Protein AF-A0A1G6IK72-F1 (afdb_monomer_lite)

Sequence (124 aa):
MDRETLAYTASKVDEILAAPSASEDTKSFAQAWKSAVANGEDVDKATDTFLDAISEHQTTIDDLIAFASSEVGKQVFGEEGANAMVAHSKKRKEAGAMFCDCAACKPCHELLHKFGREKADVYL

pLDDT: mean 97.25, std 2.12, range [84.31, 98.75]

Foldseek 3Di:
DDPVLVVLLLVLLVLQCPFPPHDPQLVVLSVQLVVCVVVVHDNVVSLVSSLVSLLVVFAWLVNQLVCLPDPNVCVVLPPVRSVVSNVVSVVLVVVVFTGDPGSNRVSSLVSCVVVVNDDDGPVD

Radius of gyration: 15.46 Å; chains: 1; bounding box: 37×24×44 Å

Secondary structure (DSSP, 8-state):
--HHHHHHHHHHHHHHHH-TT--HHHHHHHHHHHHHHHTT--HHHHHHHHHHHHHHT--BHHHHHHHHHSHHHHHHHHHHHHHHHHHHHHHHHHTT--B--STTHHHHHHHHHHTTSSPPPTT-

Structure (mmCIF, N/CA/C/O backbone):
data_AF-A0A1G6IK72-F1
#
_entry.id   AF-A0A1G6IK72-F1
#
loop_
_atom_site.group_PDB
_atom_site.id
_atom_site.type_symbol
_atom_site.label_atom_id
_atom_site.label_alt_id
_atom_site.label_comp_id
_atom_site.label_asym_id
_atom_site.label_entity_id
_atom_site.label_seq_id
_atom_site.pdbx_PDB_ins_code
_atom_site.Cartn_x
_atom_site.Cartn_y
_atom_site.Cartn_z
_atom_site.occupancy
_atom_site.B_iso_or_equiv
_atom_site.auth_seq_id
_atom_site.auth_comp_id
_atom_site.auth_asym_id
_atom_site.auth_atom_id
_atom_site.pdbx_PDB_model_num
ATOM 1 N N . MET A 1 1 ? 10.841 -5.227 -17.909 1.00 92.50 1 MET A N 1
ATOM 2 C CA . MET A 1 1 ? 9.386 -4.948 -18.000 1.00 92.50 1 MET A CA 1
ATOM 3 C C . MET A 1 1 ? 9.094 -4.015 -19.167 1.00 92.50 1 MET A C 1
ATOM 5 O O . MET A 1 1 ? 10.003 -3.326 -19.620 1.00 92.50 1 MET A O 1
ATOM 9 N N . ASP A 1 2 ? 7.855 -3.982 -19.667 1.00 95.88 2 ASP A N 1
ATOM 10 C CA . ASP A 1 2 ? 7.457 -3.026 -20.710 1.00 95.88 2 ASP A CA 1
ATOM 11 C C . ASP A 1 2 ? 7.244 -1.598 -20.159 1.00 95.88 2 ASP A C 1
ATOM 13 O O . ASP A 1 2 ? 7.212 -1.356 -18.949 1.00 95.88 2 ASP A O 1
ATOM 17 N N . ARG A 1 3 ? 7.101 -0.632 -21.075 1.00 95.88 3 ARG A N 1
ATOM 18 C CA . ARG A 1 3 ? 6.945 0.793 -20.751 1.00 95.88 3 ARG A CA 1
ATOM 19 C C . ARG A 1 3 ? 5.650 1.100 -19.994 1.00 95.88 3 ARG A C 1
ATOM 21 O O . ARG A 1 3 ? 5.650 2.010 -19.167 1.00 95.88 3 ARG A O 1
ATOM 28 N N . GLU A 1 4 ? 4.556 0.405 -20.293 1.00 97.75 4 GLU A N 1
ATOM 29 C CA . GLU A 1 4 ? 3.262 0.647 -19.644 1.00 97.75 4 GLU A CA 1
ATOM 30 C C . GLU A 1 4 ? 3.300 0.177 -18.191 1.00 97.75 4 GLU A C 1
ATOM 32 O O . GLU A 1 4 ? 2.869 0.890 -17.287 1.00 97.75 4 GLU A O 1
ATOM 37 N N . THR A 1 5 ? 3.901 -0.987 -17.960 1.00 97.75 5 THR A N 1
ATOM 38 C CA . THR A 1 5 ? 4.148 -1.556 -16.640 1.00 97.75 5 THR A CA 1
ATOM 39 C C . THR A 1 5 ? 5.071 -0.657 -15.825 1.00 97.75 5 THR A C 1
ATOM 41 O O . THR A 1 5 ? 4.742 -0.348 -14.684 1.00 97.75 5 THR A O 1
ATOM 44 N N . LEU A 1 6 ? 6.156 -0.144 -16.416 1.00 97.94 6 LEU A N 1
ATOM 45 C CA . LEU A 1 6 ? 7.039 0.814 -15.745 1.00 97.94 6 LEU A CA 1
ATOM 46 C C . LEU A 1 6 ? 6.310 2.108 -15.354 1.00 97.94 6 LEU A C 1
ATOM 48 O O . LEU A 1 6 ? 6.459 2.586 -14.230 1.00 97.94 6 LEU A O 1
ATOM 52 N N . ALA A 1 7 ? 5.511 2.675 -16.263 1.00 98.31 7 ALA A N 1
ATOM 53 C CA . ALA A 1 7 ? 4.753 3.896 -15.996 1.00 98.31 7 ALA A CA 1
ATOM 54 C C . ALA A 1 7 ? 3.702 3.691 -14.894 1.00 98.31 7 ALA A C 1
ATOM 56 O O . ALA A 1 7 ? 3.544 4.547 -14.024 1.00 98.31 7 ALA A O 1
ATOM 57 N N . TYR A 1 8 ? 3.021 2.542 -14.901 1.00 98.50 8 TYR A N 1
ATOM 58 C CA . TYR A 1 8 ? 2.101 2.163 -13.835 1.00 98.50 8 TYR A CA 1
ATOM 59 C C . TYR A 1 8 ? 2.822 2.047 -12.489 1.00 98.50 8 TYR A C 1
ATOM 61 O O . TYR A 1 8 ? 2.374 2.641 -11.509 1.00 98.50 8 TYR A O 1
ATOM 69 N N . THR A 1 9 ? 3.962 1.346 -12.443 1.00 98.62 9 THR A N 1
ATOM 70 C CA . THR A 1 9 ? 4.751 1.209 -11.213 1.00 98.62 9 THR A CA 1
ATOM 71 C C . THR A 1 9 ? 5.199 2.563 -10.681 1.00 98.62 9 THR A C 1
ATOM 73 O O . THR A 1 9 ? 5.016 2.840 -9.499 1.00 98.62 9 THR A O 1
ATOM 76 N N . ALA A 1 10 ? 5.691 3.443 -11.556 1.00 98.62 10 ALA A N 1
ATOM 77 C CA . ALA A 1 10 ? 6.085 4.796 -11.179 1.00 98.62 10 ALA A CA 1
ATOM 78 C C . ALA A 1 10 ? 4.919 5.600 -10.580 1.00 98.62 10 ALA A C 1
ATOM 80 O O . ALA A 1 10 ? 5.096 6.238 -9.546 1.00 98.62 10 ALA A O 1
ATOM 81 N N . SER A 1 11 ? 3.721 5.517 -11.172 1.00 98.69 11 SER A N 1
ATOM 82 C CA . SER A 1 11 ? 2.523 6.181 -10.635 1.00 98.69 11 SER A CA 1
ATOM 83 C C . SER A 1 11 ? 2.183 5.697 -9.226 1.00 98.69 11 SER A C 1
ATOM 85 O O . SER A 1 11 ? 1.899 6.506 -8.348 1.00 98.69 11 SER A O 1
ATOM 87 N N . LYS A 1 12 ? 2.237 4.384 -8.981 1.00 98.69 12 LYS A N 1
ATOM 88 C CA . LYS A 1 12 ? 1.933 3.816 -7.659 1.00 98.69 12 LYS A CA 1
ATOM 89 C C . LYS A 1 12 ? 2.987 4.175 -6.621 1.00 98.69 12 LYS A C 1
ATOM 91 O O . LYS A 1 12 ? 2.649 4.490 -5.486 1.00 98.69 12 LYS A O 1
ATOM 96 N N . VAL A 1 13 ? 4.252 4.200 -7.024 1.00 98.69 13 VAL A N 1
ATOM 97 C CA . VAL A 1 13 ? 5.356 4.694 -6.195 1.00 98.69 13 VAL A CA 1
ATOM 98 C C . VAL A 1 13 ? 5.152 6.165 -5.812 1.00 98.69 13 VAL A C 1
ATOM 100 O O . VAL A 1 13 ? 5.369 6.527 -4.656 1.00 98.69 13 VAL A O 1
ATOM 103 N N . ASP A 1 14 ? 4.680 7.006 -6.734 1.00 98.69 14 ASP A N 1
ATOM 104 C CA . ASP A 1 14 ? 4.361 8.408 -6.440 1.00 98.69 14 ASP A CA 1
ATOM 105 C C . ASP A 1 14 ? 3.181 8.553 -5.471 1.00 98.69 14 ASP A C 1
ATOM 107 O O . ASP A 1 14 ? 3.242 9.371 -4.551 1.00 98.69 14 ASP A O 1
ATOM 111 N N . GLU A 1 15 ? 2.141 7.727 -5.617 1.00 98.62 15 GLU A N 1
ATOM 112 C CA . GLU A 1 15 ? 1.022 7.663 -4.669 1.00 98.62 15 GLU A CA 1
ATOM 113 C C . GLU A 1 15 ? 1.495 7.270 -3.257 1.00 98.62 15 GLU A C 1
ATOM 115 O O . GLU A 1 15 ? 1.124 7.928 -2.283 1.00 98.62 15 GLU A O 1
ATOM 120 N N . ILE A 1 16 ? 2.376 6.267 -3.144 1.00 98.56 16 ILE A N 1
ATOM 121 C CA . ILE A 1 16 ? 2.975 5.838 -1.868 1.00 98.56 16 ILE A CA 1
ATOM 122 C C . ILE A 1 16 ? 3.760 6.982 -1.215 1.00 98.56 16 ILE A C 1
ATOM 124 O O . ILE A 1 16 ? 3.596 7.247 -0.023 1.00 98.56 16 ILE A O 1
ATOM 128 N N . LEU A 1 17 ? 4.605 7.680 -1.979 1.00 98.50 17 LEU A N 1
ATOM 129 C CA . LEU A 1 17 ? 5.428 8.777 -1.460 1.00 98.50 17 LEU A CA 1
ATOM 130 C C . LEU A 1 17 ? 4.588 9.984 -1.022 1.00 98.50 17 LEU A C 1
ATOM 132 O O . LEU A 1 17 ? 4.928 10.645 -0.037 1.00 98.50 17 LEU A O 1
ATOM 136 N N . ALA A 1 18 ? 3.490 10.259 -1.729 1.00 98.44 18 ALA A N 1
ATOM 137 C CA . ALA A 1 18 ? 2.560 11.333 -1.395 1.00 98.44 18 ALA A CA 1
ATOM 138 C C . ALA A 1 18 ? 1.659 10.998 -0.194 1.00 98.44 18 ALA A C 1
ATOM 140 O O . ALA A 1 18 ? 1.111 11.910 0.432 1.00 98.44 18 ALA A O 1
ATOM 141 N N . ALA A 1 19 ? 1.495 9.716 0.146 1.00 98.00 19 ALA A N 1
ATOM 142 C CA . ALA A 1 19 ? 0.609 9.294 1.218 1.00 98.00 19 ALA A CA 1
ATOM 143 C C . ALA A 1 19 ? 1.137 9.744 2.598 1.00 98.00 19 ALA A C 1
ATOM 145 O O . ALA A 1 19 ? 2.214 9.318 3.037 1.00 98.00 19 ALA A O 1
ATOM 146 N N . PRO A 1 20 ? 0.371 10.551 3.358 1.00 95.31 20 PRO A N 1
ATOM 147 C CA . PRO A 1 20 ? 0.770 10.939 4.709 1.00 95.31 20 PRO A CA 1
ATOM 148 C C . PRO A 1 20 ? 0.768 9.749 5.677 1.00 95.31 20 PRO A C 1
ATOM 150 O O . PRO A 1 20 ? 1.477 9.783 6.675 1.00 95.31 20 PRO A O 1
ATOM 153 N N . SER A 1 21 ? 0.009 8.692 5.366 1.00 94.88 21 SER A N 1
ATOM 154 C CA . SER A 1 21 ? -0.070 7.462 6.155 1.00 94.88 21 SER A CA 1
ATOM 155 C C . SER A 1 21 ? 1.055 6.460 5.872 1.00 94.88 21 SER A C 1
ATOM 157 O O . SER A 1 21 ? 1.095 5.425 6.531 1.00 94.88 21 SER A O 1
ATOM 159 N N . ALA A 1 22 ? 1.931 6.709 4.891 1.00 96.69 22 ALA A N 1
ATOM 160 C CA . ALA A 1 22 ? 3.042 5.803 4.602 1.00 96.69 22 ALA A CA 1
ATOM 161 C C . ALA A 1 22 ? 4.122 5.901 5.689 1.00 96.69 22 ALA A C 1
ATOM 163 O O . ALA A 1 22 ? 4.554 7.007 6.038 1.00 96.69 22 ALA A O 1
ATOM 164 N N . SER A 1 23 ? 4.570 4.741 6.185 1.00 95.56 23 SER A N 1
ATOM 165 C CA . SER A 1 23 ? 5.697 4.642 7.117 1.00 95.56 23 SER A CA 1
ATOM 166 C C . SER A 1 23 ? 6.992 5.146 6.475 1.00 95.56 23 SER A C 1
ATOM 168 O O . SER A 1 23 ? 7.116 5.203 5.248 1.00 95.56 23 SER A O 1
ATOM 170 N N . GLU A 1 24 ? 7.970 5.506 7.306 1.00 97.12 24 GLU A N 1
ATOM 171 C CA . GLU A 1 24 ? 9.302 5.900 6.831 1.00 97.12 24 GLU A CA 1
ATOM 172 C C . GLU A 1 24 ? 9.958 4.787 6.004 1.00 97.12 24 GLU A C 1
ATOM 174 O O . GLU A 1 24 ? 10.516 5.068 4.942 1.00 97.12 24 GLU A O 1
ATOM 179 N N . ASP A 1 25 ? 9.804 3.530 6.424 1.00 96.88 25 ASP A N 1
ATOM 180 C CA . ASP A 1 25 ? 10.306 2.360 5.697 1.00 96.88 25 ASP A CA 1
ATOM 181 C C . ASP A 1 25 ? 9.637 2.225 4.326 1.00 96.88 25 ASP A C 1
ATOM 183 O O . ASP A 1 25 ? 10.320 2.175 3.304 1.00 96.88 25 ASP A O 1
ATOM 187 N N . THR A 1 26 ? 8.300 2.287 4.269 1.00 97.56 26 THR A N 1
ATOM 188 C CA . THR A 1 26 ? 7.554 2.199 3.001 1.00 97.56 26 THR A CA 1
ATOM 189 C C . THR A 1 26 ? 7.968 3.311 2.031 1.00 97.56 26 THR A C 1
ATOM 191 O O . THR A 1 26 ? 8.187 3.058 0.843 1.00 97.56 26 THR A O 1
ATOM 194 N N . LYS A 1 27 ? 8.138 4.546 2.529 1.00 98.38 27 LYS A N 1
ATOM 195 C CA . LYS A 1 27 ? 8.643 5.670 1.721 1.00 98.38 27 LYS A CA 1
ATOM 196 C C . LYS A 1 27 ? 10.077 5.437 1.259 1.00 98.38 27 LYS A C 1
ATOM 198 O O . LYS A 1 27 ? 10.405 5.762 0.120 1.00 98.38 27 LYS A O 1
ATOM 203 N N . SER A 1 28 ? 10.920 4.858 2.108 1.00 98.56 28 SER A N 1
ATOM 204 C CA . SER A 1 28 ? 12.312 4.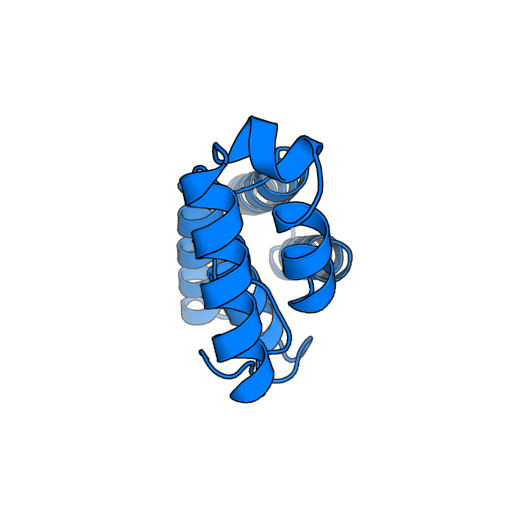553 1.777 1.00 98.56 28 SER A CA 1
ATOM 205 C C . SER A 1 28 ? 12.412 3.494 0.680 1.00 98.56 28 SER A C 1
ATOM 207 O O . SER A 1 28 ? 13.194 3.672 -0.253 1.00 98.56 28 SER A O 1
ATOM 209 N N . PHE A 1 29 ? 11.578 2.450 0.711 1.00 98.62 29 PHE A N 1
ATOM 210 C CA . PHE A 1 29 ? 11.518 1.437 -0.351 1.00 98.62 29 PHE A CA 1
ATOM 211 C C . PHE A 1 29 ? 11.083 2.047 -1.690 1.00 98.62 29 PHE A C 1
ATOM 213 O O . PHE A 1 29 ? 11.739 1.847 -2.714 1.00 98.62 29 PHE A O 1
ATOM 220 N N . ALA A 1 30 ? 10.026 2.862 -1.668 1.00 98.56 30 ALA A N 1
ATOM 221 C CA . ALA A 1 30 ? 9.530 3.575 -2.842 1.00 98.56 30 ALA A CA 1
ATOM 222 C C . ALA A 1 30 ? 10.592 4.531 -3.424 1.00 98.56 30 ALA A C 1
ATOM 224 O O . ALA A 1 30 ? 10.826 4.566 -4.635 1.00 98.56 30 ALA A O 1
ATOM 225 N N . GLN A 1 31 ? 11.297 5.271 -2.565 1.00 98.69 31 GLN A N 1
ATOM 226 C CA . GLN A 1 31 ? 12.364 6.180 -2.978 1.00 98.69 31 GLN A CA 1
ATOM 227 C C . GLN A 1 31 ? 13.589 5.435 -3.528 1.00 98.69 31 GLN A C 1
ATOM 229 O O . GLN A 1 31 ? 14.186 5.894 -4.503 1.00 98.69 31 GLN A O 1
ATOM 234 N N . ALA A 1 32 ? 13.955 4.293 -2.940 1.00 98.69 32 ALA A N 1
ATOM 235 C CA . ALA A 1 32 ? 15.039 3.447 -3.433 1.00 98.69 32 ALA A CA 1
ATOM 236 C C . ALA A 1 32 ? 14.745 2.949 -4.854 1.00 98.69 32 ALA A C 1
ATOM 238 O O . ALA A 1 32 ? 15.610 3.049 -5.725 1.00 98.69 32 ALA A O 1
ATOM 239 N N . TRP A 1 33 ? 13.504 2.526 -5.120 1.00 98.75 33 TRP A N 1
ATOM 240 C CA . TRP A 1 33 ? 13.074 2.147 -6.464 1.00 98.75 33 TRP A CA 1
ATOM 241 C C . TRP A 1 33 ? 13.208 3.304 -7.467 1.00 98.75 33 TRP A C 1
ATOM 243 O O . TRP A 1 33 ? 13.818 3.124 -8.523 1.00 98.75 33 TRP A O 1
ATOM 253 N N . LYS A 1 34 ? 12.727 4.519 -7.137 1.00 98.38 34 LYS A N 1
ATOM 254 C CA . LYS A 1 34 ? 12.866 5.684 -8.044 1.00 98.38 34 LYS A CA 1
ATOM 255 C C . LYS A 1 34 ? 14.327 6.000 -8.345 1.00 98.38 34 LYS A C 1
ATOM 257 O O . LYS A 1 34 ? 14.656 6.321 -9.485 1.00 98.38 34 LYS A O 1
ATOM 262 N N . SER A 1 35 ? 15.186 5.926 -7.331 1.00 98.44 35 SER A N 1
ATOM 263 C CA . SER A 1 35 ? 16.617 6.189 -7.477 1.00 98.44 35 SER A CA 1
ATOM 264 C C . SER A 1 35 ? 17.282 5.166 -8.396 1.00 98.44 35 SER A C 1
ATOM 266 O O . SER A 1 35 ? 18.001 5.566 -9.305 1.00 98.44 35 SER A O 1
ATOM 268 N N . ALA A 1 36 ? 16.988 3.873 -8.231 1.00 98.31 36 ALA A N 1
ATOM 269 C CA . ALA A 1 36 ? 17.527 2.819 -9.090 1.00 98.31 36 ALA A CA 1
ATOM 270 C C . ALA A 1 36 ? 17.134 3.028 -10.565 1.00 98.31 36 ALA A C 1
ATOM 272 O O . ALA A 1 36 ? 17.987 2.995 -11.454 1.00 98.31 36 ALA A O 1
ATOM 273 N N . VAL A 1 37 ? 15.859 3.346 -10.824 1.00 97.25 37 VAL A N 1
ATOM 274 C CA . VAL A 1 37 ? 15.370 3.657 -12.179 1.00 97.25 37 VAL A CA 1
ATOM 275 C C . VAL A 1 37 ? 16.070 4.893 -12.756 1.00 97.25 37 VAL A C 1
ATOM 277 O O . VAL A 1 37 ? 16.499 4.875 -13.908 1.00 97.25 37 VAL A O 1
ATOM 280 N N . ALA A 1 38 ? 16.222 5.962 -11.968 1.00 97.50 38 ALA A N 1
ATOM 281 C CA . ALA A 1 38 ? 16.887 7.192 -12.407 1.00 97.50 38 ALA A CA 1
ATOM 282 C C . ALA A 1 38 ? 18.389 7.000 -12.680 1.00 97.50 38 ALA A C 1
ATOM 284 O O . ALA A 1 38 ? 18.937 7.636 -13.581 1.00 97.50 38 ALA A O 1
ATOM 285 N N . ASN A 1 39 ? 19.040 6.105 -11.937 1.00 97.62 39 ASN A N 1
ATOM 286 C CA . ASN A 1 39 ? 20.453 5.767 -12.095 1.00 97.62 39 ASN A CA 1
ATOM 287 C C . ASN A 1 39 ? 20.722 4.811 -13.271 1.00 97.62 39 ASN A C 1
ATOM 289 O O . ASN A 1 39 ? 21.883 4.521 -13.561 1.00 97.62 39 ASN A O 1
ATOM 293 N N . GLY A 1 40 ? 19.681 4.325 -13.956 1.00 95.25 40 GLY A N 1
ATOM 294 C CA . GLY A 1 40 ? 19.821 3.361 -15.047 1.00 95.25 40 GLY A CA 1
ATOM 295 C C . GLY A 1 40 ? 20.214 1.960 -14.573 1.00 95.25 40 GLY A C 1
ATOM 296 O O . GLY A 1 40 ? 20.832 1.212 -15.330 1.00 95.25 40 GLY A O 1
ATOM 297 N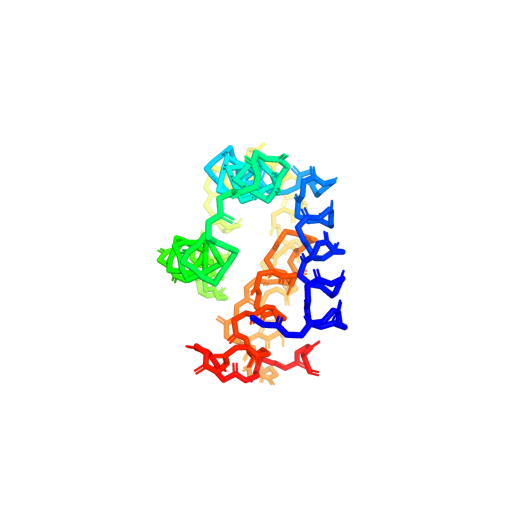 N . GLU A 1 41 ? 19.890 1.615 -13.326 1.00 96.81 41 GLU A N 1
ATOM 298 C CA . GLU A 1 41 ? 20.050 0.258 -12.807 1.00 96.81 41 GLU A CA 1
ATOM 299 C C . GLU A 1 41 ? 19.051 -0.709 -13.469 1.00 96.81 41 GLU A C 1
ATOM 301 O O . GLU A 1 41 ? 18.149 -0.310 -14.211 1.00 96.81 41 GLU A O 1
ATOM 306 N N . ASP A 1 42 ? 19.209 -2.008 -13.205 1.00 97.50 42 ASP A N 1
ATOM 307 C CA . ASP A 1 42 ? 18.277 -3.029 -13.684 1.00 97.50 42 ASP A CA 1
ATOM 308 C C . ASP A 1 42 ? 16.889 -2.823 -13.055 1.00 97.50 42 ASP A C 1
ATOM 310 O O . ASP A 1 42 ? 16.658 -3.116 -11.880 1.00 97.50 42 ASP A O 1
ATOM 314 N N . VAL A 1 43 ? 15.964 -2.307 -13.866 1.00 96.75 43 VAL A N 1
ATOM 315 C CA . VAL A 1 43 ? 14.600 -1.952 -13.462 1.00 96.75 43 VAL A CA 1
ATOM 316 C C . VAL A 1 43 ? 13.802 -3.169 -13.000 1.00 96.75 43 VAL A C 1
ATOM 318 O O . VAL A 1 43 ? 12.985 -3.042 -12.087 1.00 96.75 43 VAL A O 1
ATOM 321 N N . ASP A 1 44 ? 14.020 -4.343 -13.595 1.00 97.19 44 ASP A N 1
ATOM 322 C CA . ASP A 1 44 ? 13.293 -5.551 -13.205 1.00 97.19 44 ASP A CA 1
ATOM 323 C C . ASP A 1 44 ? 13.756 -6.009 -11.821 1.00 97.19 44 ASP A C 1
ATOM 325 O O . ASP A 1 44 ? 12.931 -6.191 -10.925 1.00 97.19 44 ASP A O 1
ATOM 329 N N . LYS A 1 45 ? 15.074 -6.041 -11.590 1.00 98.12 45 LYS A N 1
ATOM 330 C CA . LYS A 1 45 ? 15.638 -6.361 -10.272 1.00 98.12 45 LYS A CA 1
ATOM 331 C C . LYS A 1 45 ? 15.249 -5.344 -9.194 1.00 98.12 45 LYS A C 1
ATOM 333 O O . LYS A 1 45 ? 14.930 -5.729 -8.067 1.00 98.12 45 LYS A O 1
ATOM 338 N N . ALA A 1 46 ? 15.290 -4.051 -9.517 1.00 98.44 46 ALA A N 1
ATOM 339 C CA . ALA A 1 46 ? 14.878 -2.993 -8.599 1.00 98.44 46 ALA A CA 1
ATOM 340 C C . ALA A 1 46 ? 13.395 -3.129 -8.227 1.00 98.44 46 ALA A C 1
ATOM 342 O O . ALA A 1 46 ? 13.028 -2.947 -7.067 1.00 98.44 46 ALA A O 1
ATOM 343 N N . THR A 1 47 ? 12.550 -3.492 -9.196 1.00 98.56 47 THR A N 1
ATOM 344 C CA . THR A 1 47 ? 11.121 -3.720 -8.960 1.00 98.56 47 THR A CA 1
ATOM 345 C C . THR A 1 47 ? 10.882 -4.948 -8.102 1.00 98.56 47 THR A C 1
ATOM 347 O O . THR A 1 47 ? 10.138 -4.834 -7.138 1.00 98.56 47 THR A O 1
ATOM 350 N N . ASP A 1 48 ? 11.532 -6.079 -8.374 1.00 98.50 48 ASP A N 1
ATOM 351 C CA . ASP A 1 48 ? 11.396 -7.269 -7.525 1.00 98.50 48 ASP A CA 1
ATOM 352 C C . ASP A 1 48 ? 11.813 -6.976 -6.077 1.00 98.50 48 ASP A C 1
ATOM 354 O O . ASP A 1 48 ? 11.060 -7.263 -5.154 1.00 98.50 48 ASP A O 1
ATOM 358 N N . THR A 1 49 ? 12.942 -6.286 -5.882 1.00 98.62 49 THR A N 1
ATOM 359 C CA . THR A 1 49 ? 13.416 -5.890 -4.542 1.00 98.62 49 THR A CA 1
ATOM 360 C C . THR A 1 49 ? 12.397 -5.002 -3.820 1.00 98.62 49 THR A C 1
ATOM 362 O O . THR A 1 49 ? 12.154 -5.157 -2.625 1.00 98.62 49 THR A O 1
ATOM 365 N N . PHE A 1 50 ? 11.791 -4.058 -4.543 1.00 98.75 50 PHE A N 1
ATOM 366 C CA . PHE A 1 50 ? 10.760 -3.183 -3.997 1.00 98.75 50 PHE A CA 1
ATOM 367 C C . PHE A 1 50 ? 9.480 -3.950 -3.638 1.00 98.75 50 PHE A C 1
ATOM 369 O O . PHE A 1 50 ? 8.928 -3.734 -2.560 1.00 98.75 50 PHE A O 1
ATOM 376 N N . LEU A 1 51 ? 9.031 -4.854 -4.515 1.00 98.69 51 LEU A N 1
ATOM 377 C CA . LEU A 1 51 ? 7.854 -5.694 -4.294 1.00 98.69 51 LEU A CA 1
ATOM 378 C C . LEU A 1 51 ? 8.043 -6.619 -3.087 1.00 98.69 51 LEU A C 1
ATOM 380 O O . LEU A 1 51 ? 7.132 -6.723 -2.271 1.00 98.69 51 LEU A O 1
ATOM 384 N N . ASP A 1 52 ? 9.216 -7.235 -2.936 1.00 98.56 52 ASP A N 1
ATOM 385 C CA . ASP A 1 52 ? 9.534 -8.075 -1.777 1.00 98.56 52 ASP A CA 1
ATOM 386 C C . ASP A 1 52 ? 9.450 -7.255 -0.478 1.00 98.56 52 ASP A C 1
ATOM 388 O O . ASP A 1 52 ? 8.755 -7.643 0.462 1.00 98.56 52 ASP A O 1
ATOM 392 N N . ALA A 1 53 ? 10.048 -6.057 -0.459 1.00 98.31 53 ALA A N 1
ATOM 393 C CA . ALA A 1 53 ? 10.035 -5.184 0.714 1.00 98.31 53 ALA A CA 1
ATOM 394 C C . ALA A 1 53 ? 8.615 -4.751 1.131 1.00 98.31 53 ALA A C 1
ATOM 396 O O . ALA A 1 53 ? 8.268 -4.814 2.311 1.00 98.31 53 ALA A O 1
ATOM 397 N N . ILE A 1 54 ? 7.760 -4.336 0.186 1.00 98.12 54 ILE A N 1
ATOM 398 C CA . ILE A 1 54 ? 6.371 -3.962 0.518 1.00 98.12 54 ILE A CA 1
ATOM 399 C C . ILE A 1 54 ? 5.495 -5.182 0.839 1.00 98.12 54 ILE A C 1
ATOM 401 O O . ILE A 1 54 ? 4.524 -5.041 1.579 1.00 98.12 54 ILE A O 1
ATOM 405 N N . SER A 1 55 ? 5.827 -6.371 0.320 1.00 97.06 55 SER A N 1
ATOM 406 C CA . SER A 1 55 ? 5.133 -7.622 0.649 1.00 97.06 55 SER A CA 1
ATOM 407 C C . SER A 1 55 ? 5.427 -8.087 2.075 1.00 97.06 55 SER A C 1
ATOM 409 O O . SER A 1 55 ? 4.546 -8.640 2.727 1.00 97.06 55 SER A O 1
ATOM 411 N N . GLU A 1 56 ? 6.643 -7.868 2.573 1.00 96.06 56 GLU A N 1
ATOM 412 C CA . GLU A 1 56 ? 7.016 -8.174 3.960 1.00 96.06 56 GLU A CA 1
ATOM 413 C C . GLU A 1 56 ? 6.483 -7.133 4.957 1.00 96.06 56 GLU A C 1
ATOM 415 O O . GLU A 1 56 ? 6.391 -7.407 6.154 1.00 96.06 56 GLU A O 1
ATOM 420 N N . HIS A 1 57 ? 6.097 -5.947 4.473 1.00 94.75 57 HIS A N 1
ATOM 421 C CA . HIS A 1 57 ? 5.679 -4.813 5.301 1.00 94.75 57 HIS A CA 1
ATOM 422 C C . HIS A 1 57 ? 4.184 -4.471 5.186 1.00 94.75 57 HIS A C 1
ATOM 424 O O . HIS A 1 57 ? 3.761 -3.319 5.312 1.00 94.75 57 HIS A O 1
ATOM 430 N N . GLN A 1 58 ? 3.360 -5.485 4.943 1.00 94.88 58 GLN A N 1
ATOM 431 C CA . GLN A 1 58 ? 1.914 -5.330 4.834 1.00 94.88 58 GLN A CA 1
ATOM 432 C C . GLN A 1 58 ? 1.260 -5.059 6.187 1.00 94.88 58 GLN A C 1
ATOM 434 O O . GLN A 1 58 ? 1.673 -5.572 7.223 1.00 94.88 58 GLN A O 1
ATOM 439 N N . THR A 1 59 ? 0.170 -4.293 6.165 1.00 96.94 59 THR A N 1
ATOM 440 C CA . THR A 1 59 ? -0.722 -4.155 7.319 1.00 96.94 59 THR A CA 1
ATOM 441 C C . THR A 1 59 ? -1.994 -4.942 7.045 1.00 96.94 59 THR A C 1
ATOM 443 O O . THR A 1 59 ? -2.830 -4.517 6.240 1.00 96.94 59 THR A O 1
ATOM 446 N N . THR A 1 60 ? -2.151 -6.087 7.710 1.00 97.75 60 THR A N 1
ATOM 447 C CA . THR A 1 60 ? -3.388 -6.868 7.603 1.00 97.75 60 THR A CA 1
ATOM 448 C C . THR A 1 60 ? -4.561 -6.097 8.206 1.00 97.75 60 THR A C 1
ATOM 450 O O . THR A 1 60 ? -4.390 -5.193 9.031 1.00 97.75 60 THR A O 1
ATOM 453 N N . ILE A 1 61 ? -5.784 -6.449 7.810 1.00 98.25 61 ILE A N 1
ATOM 454 C CA . ILE A 1 61 ? -6.987 -5.838 8.383 1.00 98.25 61 IL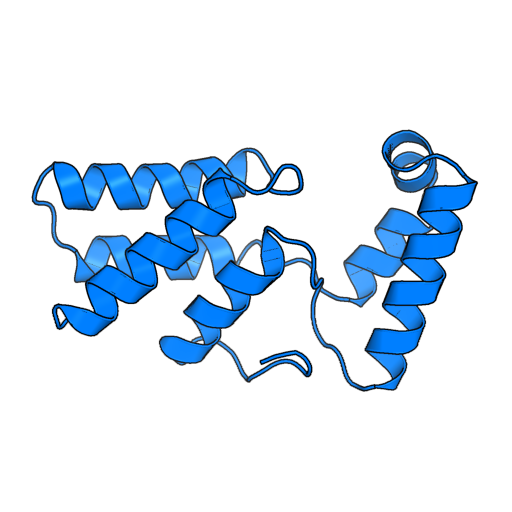E A CA 1
ATOM 455 C C . ILE A 1 61 ? -7.067 -6.076 9.899 1.00 98.25 61 ILE A C 1
ATOM 457 O O . ILE A 1 61 ? -7.567 -5.225 10.633 1.00 98.25 61 ILE A O 1
ATOM 461 N N . ASP A 1 62 ? -6.537 -7.205 10.375 1.00 98.38 62 ASP A N 1
ATOM 462 C CA . ASP A 1 62 ? -6.519 -7.558 11.791 1.00 98.38 62 ASP A CA 1
ATOM 463 C C . ASP A 1 62 ? -5.489 -6.758 12.577 1.00 98.38 62 ASP A C 1
ATOM 465 O O . ASP A 1 62 ? -5.817 -6.243 13.650 1.00 98.38 62 ASP A O 1
ATOM 469 N N . ASP A 1 63 ? -4.300 -6.556 12.013 1.00 98.25 63 ASP A N 1
ATOM 470 C CA . ASP A 1 63 ? -3.288 -5.685 12.612 1.00 98.25 63 ASP A CA 1
ATOM 471 C C . ASP A 1 63 ? -3.779 -4.237 12.678 1.00 98.25 63 ASP A C 1
ATOM 473 O O . ASP A 1 63 ? -3.593 -3.571 13.696 1.00 98.25 63 ASP A O 1
ATOM 477 N N . LEU A 1 64 ? -4.483 -3.755 11.643 1.00 98.12 64 LEU A N 1
ATOM 478 C CA . LEU A 1 64 ? -5.087 -2.421 11.653 1.00 98.12 64 LEU A CA 1
ATOM 479 C C . LEU A 1 64 ? -6.144 -2.283 12.757 1.00 98.12 64 LEU A C 1
ATOM 481 O O . LEU A 1 64 ? -6.143 -1.290 13.486 1.00 98.12 64 LEU A O 1
ATOM 485 N N . ILE A 1 65 ? -7.033 -3.272 12.910 1.00 98.62 65 ILE A N 1
ATOM 486 C CA . ILE A 1 65 ? -8.045 -3.275 13.978 1.00 98.62 65 ILE A CA 1
ATOM 487 C C . ILE A 1 65 ? -7.367 -3.277 15.351 1.00 98.62 65 ILE A C 1
ATOM 489 O O . ILE A 1 65 ? -7.770 -2.509 16.230 1.00 98.62 65 ILE A O 1
ATOM 493 N N . ALA A 1 66 ? -6.349 -4.120 15.542 1.00 98.62 66 ALA A N 1
ATOM 494 C CA . ALA A 1 66 ? -5.606 -4.217 16.793 1.00 98.62 66 ALA A CA 1
ATOM 495 C C . ALA A 1 66 ? -4.888 -2.900 17.122 1.00 98.62 66 ALA A C 1
ATOM 497 O O . ALA A 1 66 ? -5.020 -2.386 18.234 1.00 98.62 66 ALA A O 1
ATOM 498 N N . PHE A 1 67 ? -4.199 -2.314 16.141 1.00 97.81 67 PHE A N 1
ATOM 499 C CA . PHE A 1 67 ? -3.512 -1.037 16.281 1.00 97.81 67 PHE A CA 1
ATOM 500 C C . PHE A 1 67 ? -4.483 0.093 16.620 1.00 97.81 67 PHE A C 1
ATOM 502 O O . PHE A 1 67 ? -4.291 0.770 17.629 1.00 97.81 67 PHE A O 1
ATOM 509 N N . ALA A 1 68 ? -5.552 0.265 15.841 1.00 97.94 68 ALA A N 1
ATOM 510 C CA . ALA A 1 68 ? -6.534 1.321 16.065 1.00 97.94 68 ALA A CA 1
ATOM 511 C C . ALA A 1 68 ? -7.264 1.173 17.412 1.00 97.94 68 ALA A C 1
ATOM 513 O O . ALA A 1 68 ? -7.627 2.173 18.019 1.00 97.94 68 ALA A O 1
ATOM 514 N N . SER A 1 69 ? -7.433 -0.055 17.916 1.00 98.00 69 SER A N 1
ATOM 515 C CA . SER A 1 69 ? -8.028 -0.308 19.238 1.00 98.00 69 SER A CA 1
ATOM 516 C C . SER A 1 69 ? -7.059 -0.067 20.407 1.00 98.00 69 SER A C 1
ATOM 518 O O . SER A 1 69 ? -7.492 -0.038 21.560 1.00 98.00 69 SER A O 1
ATOM 520 N N . SER A 1 70 ? -5.756 0.061 20.138 1.00 98.38 70 SER A N 1
ATOM 521 C CA . SER A 1 70 ? -4.720 0.215 21.164 1.00 98.38 70 SER A CA 1
ATOM 522 C C . SER A 1 70 ? -4.626 1.647 21.701 1.00 98.38 70 SER A C 1
ATOM 524 O O . SER A 1 70 ? -5.067 2.605 21.065 1.00 98.38 70 SER A O 1
ATOM 526 N N . GLU A 1 71 ? -3.971 1.815 22.852 1.00 97.81 71 GLU A N 1
ATOM 527 C CA . GLU A 1 71 ? -3.677 3.147 23.400 1.00 97.81 71 GLU A CA 1
ATOM 528 C C . GLU A 1 71 ? -2.796 3.983 22.459 1.00 97.81 71 GLU A C 1
ATOM 530 O O . GLU A 1 71 ? -3.003 5.187 22.332 1.00 97.81 71 GLU A O 1
ATOM 535 N N . VAL A 1 72 ? -1.870 3.349 21.729 1.00 96.56 72 VAL A N 1
ATOM 536 C CA . VAL A 1 72 ? -1.057 4.030 20.708 1.00 96.56 72 VAL A CA 1
ATOM 537 C C . VAL A 1 72 ? -1.937 4.495 19.547 1.00 96.56 72 VAL A C 1
ATOM 539 O O . VAL A 1 72 ? -1.823 5.635 19.109 1.00 96.56 72 VAL A O 1
ATOM 542 N N . GLY A 1 73 ? -2.872 3.658 19.091 1.00 95.88 73 GLY A N 1
ATOM 543 C CA . GLY A 1 73 ? -3.836 4.029 18.052 1.00 95.88 73 GLY A CA 1
ATOM 544 C C . GLY A 1 73 ? -4.678 5.244 18.445 1.00 95.88 73 GLY A C 1
ATOM 545 O O . GLY A 1 73 ? -4.838 6.164 17.647 1.00 95.88 73 GLY A O 1
ATOM 546 N N . LYS A 1 74 ? -5.143 5.308 19.699 1.00 97.44 74 LYS A N 1
ATOM 547 C CA . LYS A 1 74 ? -5.859 6.479 20.237 1.00 97.44 74 LYS A CA 1
ATOM 548 C C . LYS A 1 74 ? -4.984 7.727 20.317 1.00 97.44 74 LYS A C 1
ATOM 550 O O . LYS A 1 74 ? -5.487 8.821 20.089 1.00 97.44 74 LYS A O 1
ATOM 555 N N . GLN A 1 75 ? -3.691 7.594 20.615 1.00 97.31 75 GLN A N 1
ATOM 556 C CA . GLN A 1 75 ? -2.758 8.728 20.581 1.00 97.31 75 GLN A CA 1
ATOM 557 C C . GLN A 1 75 ? -2.539 9.244 19.154 1.00 97.31 75 GLN A C 1
ATOM 559 O O . GLN A 1 75 ? -2.450 10.452 18.952 1.00 97.31 75 GLN A O 1
ATOM 564 N N . VAL A 1 76 ? -2.483 8.342 18.171 1.00 94.81 76 VAL A N 1
ATOM 565 C CA . VAL A 1 76 ? -2.256 8.685 16.759 1.00 94.81 76 VAL A CA 1
ATOM 566 C C . VAL A 1 76 ? -3.500 9.292 16.110 1.00 94.81 76 VAL A C 1
ATOM 568 O O . VAL A 1 76 ? -3.395 10.293 15.406 1.00 94.81 76 VAL A O 1
ATOM 571 N N . PHE A 1 77 ? -4.678 8.711 16.338 1.00 94.94 77 PHE A N 1
ATOM 572 C CA . PHE A 1 77 ? -5.917 9.117 15.664 1.00 94.94 77 PHE A CA 1
ATOM 573 C C . PHE A 1 77 ? -6.831 10.014 16.508 1.00 94.94 77 PHE A C 1
ATOM 575 O O . PHE A 1 77 ? -7.820 10.536 15.992 1.00 94.94 77 PHE A O 1
ATOM 582 N N . GLY A 1 78 ? -6.548 10.174 17.802 1.00 97.75 78 GLY A N 1
ATOM 583 C CA . GLY A 1 78 ? -7.543 10.617 18.777 1.00 97.75 78 GLY A CA 1
ATOM 584 C C . GLY A 1 78 ? -8.562 9.513 19.083 1.00 97.75 78 GLY A C 1
ATOM 585 O O . GLY A 1 78 ? -8.708 8.548 18.336 1.00 97.75 78 GLY A O 1
ATOM 586 N N . GLU A 1 79 ? -9.298 9.645 20.187 1.00 96.56 79 GLU A N 1
ATOM 587 C CA . GLU A 1 79 ? -10.255 8.615 20.621 1.00 96.56 79 GLU A CA 1
ATOM 588 C C . GLU A 1 79 ? -11.395 8.403 19.610 1.00 96.56 79 GLU A C 1
ATOM 590 O O . GLU A 1 79 ? -11.714 7.269 19.251 1.00 96.56 79 GLU A O 1
ATOM 595 N N . GLU A 1 80 ? -11.969 9.489 19.088 1.00 97.81 80 GLU A N 1
ATOM 596 C CA . GLU A 1 80 ? -13.021 9.419 18.068 1.00 97.81 80 GLU A CA 1
ATOM 597 C C . GLU A 1 80 ? -12.498 8.826 16.750 1.00 97.81 80 GLU A C 1
ATOM 599 O O . GLU A 1 80 ? -13.128 7.933 16.180 1.00 97.81 80 GLU A O 1
ATOM 604 N N . GLY A 1 81 ? -11.314 9.259 16.300 1.00 97.69 81 GLY A N 1
ATOM 605 C CA . GLY A 1 81 ? -10.688 8.751 15.079 1.00 97.69 81 GLY A CA 1
ATOM 606 C C . GLY A 1 81 ? -10.317 7.271 15.177 1.00 97.69 81 GLY A C 1
ATOM 607 O O . GLY A 1 81 ? -10.563 6.512 14.241 1.00 97.69 81 GLY A O 1
ATOM 608 N N . ALA A 1 82 ? -9.802 6.833 16.327 1.00 98.12 82 ALA A N 1
ATOM 609 C CA . ALA A 1 82 ? -9.512 5.431 16.606 1.00 98.12 82 ALA A CA 1
ATOM 610 C C . ALA A 1 82 ? -10.784 4.570 16.550 1.00 98.12 82 ALA A C 1
ATOM 612 O O . ALA A 1 82 ? -10.817 3.558 15.847 1.00 98.12 82 ALA A O 1
ATOM 613 N N . ASN A 1 83 ? -11.865 5.004 17.206 1.00 98.19 83 ASN A N 1
ATOM 614 C CA . ASN A 1 83 ? -13.151 4.304 17.166 1.00 98.19 83 ASN A CA 1
ATOM 615 C C . ASN A 1 83 ? -13.722 4.223 15.740 1.00 98.19 83 ASN A C 1
ATOM 617 O O . ASN A 1 83 ? -14.200 3.163 15.325 1.00 98.19 83 ASN A O 1
ATOM 621 N N . ALA A 1 84 ? -13.628 5.311 14.969 1.00 98.44 84 ALA A N 1
ATOM 622 C CA . ALA A 1 84 ? -14.039 5.332 13.568 1.00 98.44 84 ALA A CA 1
ATOM 623 C C . ALA A 1 84 ? -13.195 4.376 12.707 1.00 98.44 84 ALA A C 1
ATOM 625 O O . ALA A 1 84 ? -13.748 3.631 11.896 1.00 98.44 84 ALA A O 1
ATOM 626 N N . MET A 1 85 ? -11.877 4.332 12.922 1.00 98.19 85 MET A N 1
ATOM 627 C CA . MET A 1 85 ? -10.968 3.433 12.207 1.00 98.19 85 MET A CA 1
ATOM 628 C C . MET A 1 85 ? -11.261 1.960 12.516 1.00 98.19 85 MET A C 1
ATOM 630 O O . MET A 1 85 ? -11.301 1.133 11.604 1.00 98.19 85 MET A O 1
ATOM 634 N N . VAL A 1 86 ? -11.538 1.623 13.779 1.00 98.50 86 VAL A N 1
ATOM 635 C CA . VAL A 1 86 ? -11.954 0.268 14.172 1.00 98.50 86 VAL A CA 1
ATOM 636 C C . VAL A 1 86 ? -13.275 -0.112 13.503 1.00 98.50 86 VAL A C 1
ATOM 638 O O . VAL A 1 86 ? -13.392 -1.216 12.969 1.00 98.50 86 VAL A O 1
ATOM 641 N N . ALA A 1 87 ? -14.266 0.786 13.502 1.00 98.56 87 ALA A N 1
ATOM 642 C CA . ALA A 1 87 ? -15.559 0.536 12.866 1.00 98.56 87 ALA A CA 1
ATOM 643 C C . ALA A 1 87 ? -15.426 0.328 11.346 1.00 98.56 87 ALA A C 1
ATOM 645 O O . ALA A 1 87 ? -15.972 -0.638 10.808 1.00 98.56 87 ALA A O 1
ATOM 646 N N . HIS A 1 88 ? -14.654 1.186 10.669 1.00 98.06 88 HIS A N 1
ATOM 647 C CA . HIS A 1 88 ? -14.323 1.055 9.246 1.00 98.06 88 HIS A CA 1
ATOM 648 C C . HIS A 1 88 ? -13.660 -0.291 8.945 1.00 98.06 88 HIS A C 1
ATOM 650 O O . HIS A 1 88 ? -14.129 -1.050 8.095 1.00 98.06 88 HIS A O 1
ATOM 656 N N . SER A 1 89 ? -12.618 -0.627 9.703 1.00 98.25 89 SER A N 1
ATOM 657 C CA . SER A 1 89 ? -11.819 -1.830 9.472 1.00 98.25 89 SER A CA 1
ATOM 658 C C . SER A 1 89 ? -12.620 -3.112 9.714 1.00 98.25 89 SER A C 1
ATOM 660 O O . SER A 1 89 ? -12.533 -4.049 8.924 1.00 98.25 89 SER A O 1
ATOM 662 N N . LYS A 1 90 ? -13.481 -3.149 10.744 1.00 98.56 90 LYS A N 1
ATOM 663 C CA . LYS A 1 90 ? -14.380 -4.290 10.998 1.00 98.56 90 LYS A CA 1
ATOM 664 C C . LYS A 1 90 ? -15.398 -4.490 9.877 1.00 98.56 90 LYS A C 1
ATOM 666 O O . LYS A 1 90 ? -15.542 -5.610 9.397 1.00 98.56 90 LYS A O 1
ATOM 671 N N . LYS A 1 91 ? -16.041 -3.415 9.407 1.00 98.25 91 LYS A N 1
ATOM 672 C CA . LYS A 1 91 ? -16.983 -3.483 8.277 1.00 98.25 91 LYS A CA 1
ATOM 673 C C . LYS A 1 91 ? -16.307 -4.025 7.016 1.00 98.25 91 LYS A C 1
ATOM 675 O O . LYS A 1 91 ? -16.888 -4.824 6.288 1.00 98.25 91 LYS A O 1
ATOM 680 N N . ARG A 1 92 ? -15.069 -3.601 6.753 1.00 97.81 92 ARG A N 1
ATOM 681 C CA . ARG A 1 92 ? -14.280 -4.117 5.629 1.00 97.81 92 ARG A CA 1
ATOM 682 C C . ARG A 1 92 ? -13.912 -5.587 5.816 1.00 97.81 92 ARG A C 1
ATOM 684 O O . ARG A 1 92 ? -14.071 -6.360 4.876 1.00 97.81 92 ARG A O 1
ATOM 691 N N . LYS A 1 93 ? -13.499 -5.993 7.020 1.00 98.25 93 LYS A N 1
ATOM 692 C CA . LYS A 1 93 ? -13.223 -7.401 7.340 1.00 98.25 93 LYS A CA 1
ATOM 693 C C . LYS A 1 93 ? -14.443 -8.294 7.087 1.00 98.25 93 LYS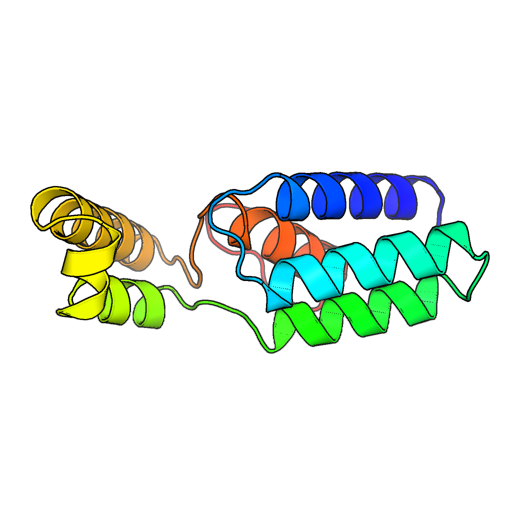 A C 1
ATOM 695 O O . LYS A 1 93 ? -14.306 -9.351 6.484 1.00 98.25 93 LYS A O 1
ATOM 700 N N . GLU A 1 94 ? -15.636 -7.857 7.489 1.00 98.06 94 GLU A N 1
ATOM 701 C CA . GLU A 1 94 ? -16.898 -8.571 7.222 1.00 98.06 94 GLU A CA 1
ATOM 702 C C . GLU A 1 94 ? -17.193 -8.717 5.721 1.00 98.06 94 GLU A C 1
ATOM 704 O O . GLU A 1 94 ? -17.743 -9.730 5.298 1.00 98.06 94 GLU A O 1
ATOM 709 N N . ALA A 1 95 ? -16.782 -7.740 4.908 1.00 97.44 95 ALA A N 1
ATOM 710 C CA . ALA A 1 95 ? -16.870 -7.805 3.450 1.00 97.44 95 ALA A CA 1
ATOM 711 C C . ALA A 1 95 ? -15.784 -8.690 2.803 1.00 97.44 95 ALA A C 1
ATOM 713 O O . ALA A 1 95 ? -15.787 -8.849 1.585 1.00 97.44 95 ALA A O 1
ATOM 714 N N . GLY A 1 96 ? -14.876 -9.271 3.595 1.00 97.38 96 GLY A N 1
ATOM 715 C CA . GLY A 1 96 ? -13.796 -10.142 3.131 1.00 97.38 96 GLY A CA 1
ATOM 716 C C . GLY A 1 96 ? -12.455 -9.443 2.918 1.00 97.38 96 GLY A C 1
ATOM 717 O O . GLY A 1 96 ? -11.572 -10.043 2.312 1.00 97.38 96 GLY A O 1
ATOM 718 N N . ALA A 1 97 ? -12.292 -8.202 3.392 1.00 97.94 97 ALA A N 1
ATOM 719 C CA . ALA A 1 97 ? -11.025 -7.494 3.250 1.00 97.94 97 ALA A CA 1
ATOM 720 C C . ALA A 1 97 ? -9.878 -8.216 3.965 1.00 97.94 97 ALA A C 1
ATOM 722 O O . ALA A 1 97 ? -10.044 -8.665 5.100 1.00 97.94 97 ALA A O 1
ATOM 723 N N . MET A 1 98 ? -8.710 -8.256 3.329 1.00 97.25 98 MET A N 1
ATOM 724 C CA . MET A 1 98 ? -7.493 -8.852 3.886 1.00 97.25 98 MET A CA 1
ATOM 725 C C . MET A 1 98 ? -6.553 -7.798 4.483 1.00 97.25 98 MET A C 1
ATOM 727 O O . MET A 1 98 ? -5.887 -8.074 5.483 1.00 97.25 98 MET A O 1
ATOM 731 N N . PHE A 1 99 ? -6.538 -6.581 3.933 1.00 97.94 99 PHE A N 1
ATOM 732 C CA . PHE A 1 99 ? -5.533 -5.563 4.236 1.00 97.94 99 PHE A CA 1
ATOM 733 C C . PHE A 1 99 ? -6.104 -4.161 4.485 1.00 97.94 99 PHE A C 1
ATOM 735 O O . PHE A 1 99 ? -7.248 -3.824 4.151 1.00 97.94 99 PHE A O 1
ATOM 742 N N . CYS A 1 100 ? -5.272 -3.307 5.079 1.00 97.75 100 CYS A N 1
ATOM 743 C CA . CYS A 1 100 ? -5.505 -1.870 5.204 1.00 97.75 100 CYS A CA 1
ATOM 744 C C . CYS A 1 100 ? -5.718 -1.206 3.823 1.00 97.75 100 CYS A C 1
ATOM 746 O O . CYS A 1 100 ? -5.036 -1.534 2.859 1.00 97.75 100 CYS A O 1
ATOM 748 N N . ASP A 1 101 ? -6.654 -0.254 3.727 1.00 96.88 101 ASP A N 1
ATOM 749 C CA . ASP A 1 101 ? -6.974 0.507 2.502 1.00 96.88 101 ASP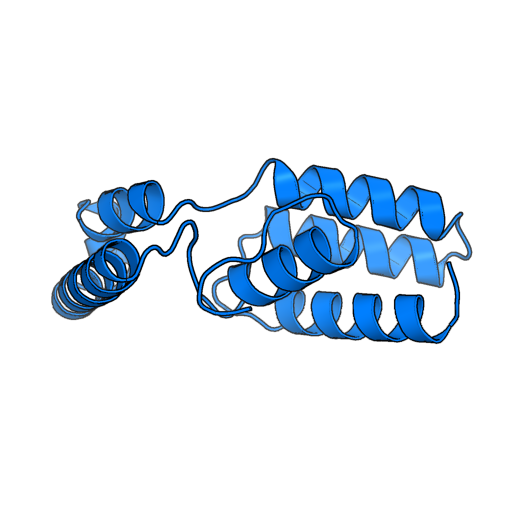 A CA 1
ATOM 750 C C . ASP A 1 101 ? -6.529 1.970 2.570 1.00 96.88 101 ASP A C 1
ATOM 752 O O . ASP A 1 101 ? -7.026 2.813 1.821 1.00 96.88 101 ASP A O 1
ATOM 756 N N . CYS A 1 102 ? -5.608 2.307 3.476 1.00 96.69 102 CYS A N 1
ATOM 757 C CA . CYS A 1 102 ? -5.098 3.669 3.535 1.00 96.69 102 CYS A CA 1
ATOM 758 C C . CYS A 1 102 ? -4.372 4.034 2.227 1.00 96.69 102 CYS A C 1
ATOM 760 O O . CYS A 1 102 ? -3.965 3.168 1.447 1.00 96.69 102 CYS A O 1
ATOM 762 N N . ALA A 1 103 ? -4.158 5.335 2.014 1.00 96.88 103 ALA A N 1
ATOM 763 C CA . ALA A 1 103 ? -3.532 5.860 0.800 1.00 96.88 103 ALA A CA 1
ATOM 764 C C . ALA A 1 103 ? -2.122 5.297 0.527 1.00 96.88 103 ALA A C 1
ATOM 766 O O . ALA A 1 103 ? -1.651 5.382 -0.599 1.00 96.88 103 ALA A O 1
ATOM 767 N N . ALA A 1 104 ? -1.465 4.721 1.538 1.00 97.12 104 ALA A N 1
ATOM 768 C CA . ALA A 1 104 ? -0.181 4.042 1.394 1.00 97.12 104 ALA A CA 1
ATOM 769 C C . ALA A 1 104 ? -0.330 2.549 1.066 1.00 97.12 104 ALA A C 1
ATOM 771 O O . ALA A 1 104 ? 0.348 2.049 0.178 1.00 97.12 104 ALA A O 1
ATOM 772 N N . CYS A 1 105 ? -1.220 1.832 1.760 1.00 97.38 105 CYS A N 1
ATOM 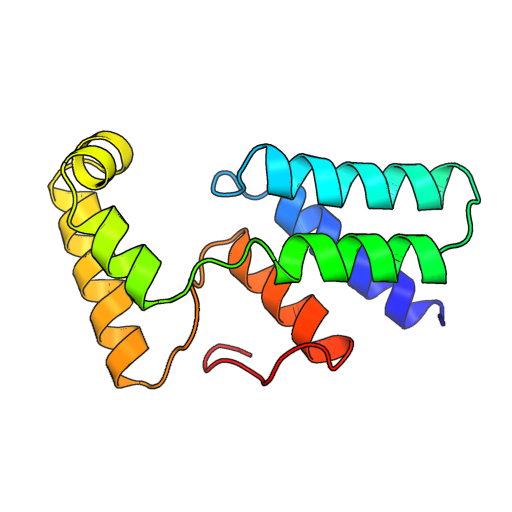773 C CA . CYS A 1 105 ? -1.371 0.388 1.577 1.00 97.38 105 CYS A CA 1
ATOM 774 C C . CYS A 1 105 ? -2.006 0.054 0.226 1.00 97.38 105 CYS A C 1
ATOM 776 O O . CYS A 1 105 ? -1.527 -0.839 -0.467 1.00 97.38 105 CYS A O 1
ATOM 778 N N . LYS A 1 106 ? -3.039 0.796 -0.190 1.00 97.38 106 LYS A N 1
ATOM 779 C CA . LYS A 1 106 ? -3.749 0.522 -1.444 1.00 97.38 106 LYS A CA 1
ATOM 780 C C . LYS A 1 106 ? -2.820 0.432 -2.673 1.00 97.38 106 LYS A C 1
ATOM 782 O O . LYS A 1 106 ? -2.868 -0.599 -3.341 1.00 97.38 106 LYS A O 1
ATOM 787 N N . PRO A 1 107 ? -1.956 1.423 -2.977 1.00 98.06 107 PRO A N 1
ATOM 788 C CA . PRO A 1 107 ? -1.038 1.319 -4.112 1.00 98.06 107 PRO A CA 1
ATOM 789 C C . PRO A 1 107 ? -0.009 0.184 -3.965 1.00 98.06 107 PRO A C 1
ATOM 791 O O . PRO A 1 107 ? 0.378 -0.403 -4.976 1.00 98.06 107 PRO A O 1
ATOM 794 N N . CYS A 1 108 ? 0.400 -0.186 -2.742 1.00 98.25 108 CYS A N 1
ATOM 795 C CA . CYS A 1 108 ? 1.245 -1.365 -2.522 1.00 98.25 108 CYS A CA 1
ATOM 796 C C . CYS A 1 108 ? 0.529 -2.659 -2.936 1.00 98.25 108 CYS A C 1
ATOM 798 O O . CYS A 1 108 ? 1.089 -3.452 -3.688 1.00 98.25 108 CYS A O 1
ATOM 800 N N . HIS A 1 109 ? -0.718 -2.861 -2.504 1.00 98.12 109 HIS A N 1
ATOM 801 C CA . HIS A 1 109 ? -1.493 -4.059 -2.851 1.00 98.12 109 HIS A CA 1
ATOM 802 C C . HIS A 1 109 ? -1.884 -4.091 -4.336 1.00 98.12 109 HIS A C 1
ATOM 804 O O . HIS A 1 109 ? -1.847 -5.147 -4.962 1.00 98.12 109 HIS A O 1
ATOM 810 N N . GLU A 1 110 ? -2.160 -2.934 -4.944 1.00 98.06 110 GLU A N 1
ATOM 811 C CA . GLU A 1 110 ? -2.338 -2.804 -6.396 1.00 98.06 110 GLU A CA 1
ATOM 812 C C . GLU A 1 110 ? -1.099 -3.290 -7.171 1.00 98.06 110 GLU A C 1
ATOM 814 O O . GLU A 1 110 ? -1.222 -4.053 -8.134 1.00 98.06 110 GLU A O 1
ATOM 819 N N . LEU A 1 111 ? 0.103 -2.907 -6.724 1.00 98.44 111 LEU A N 1
ATOM 820 C CA . LEU A 1 111 ? 1.358 -3.396 -7.294 1.00 98.44 111 LEU A CA 1
ATOM 821 C C . LEU A 1 111 ? 1.535 -4.897 -7.075 1.00 98.44 111 LEU A C 1
ATOM 823 O O . LEU A 1 111 ? 1.734 -5.637 -8.037 1.00 98.44 111 LEU A O 1
ATOM 827 N N . LEU A 1 112 ? 1.427 -5.366 -5.835 1.00 98.38 112 LEU A N 1
ATOM 828 C CA . LEU A 1 112 ? 1.614 -6.779 -5.514 1.00 98.38 112 LEU A CA 1
ATOM 829 C C . LEU A 1 112 ? 0.644 -7.671 -6.292 1.00 98.38 112 LEU A C 1
ATOM 831 O O . LEU A 1 112 ? 1.052 -8.706 -6.823 1.00 98.38 112 LEU A O 1
ATOM 835 N N . HIS A 1 113 ? -0.608 -7.245 -6.448 1.00 97.94 113 HIS A N 1
ATOM 836 C CA . HIS A 1 113 ? -1.574 -7.949 -7.277 1.00 97.94 113 HIS A CA 1
ATOM 837 C C . HIS A 1 113 ? -1.184 -7.937 -8.761 1.00 97.94 113 HIS A C 1
ATOM 839 O O . HIS A 1 113 ? -1.138 -8.998 -9.389 1.00 97.94 113 HIS A O 1
ATOM 845 N N . LYS A 1 114 ? -0.840 -6.768 -9.327 1.00 97.38 114 LYS A N 1
ATOM 846 C CA . LYS A 1 114 ? -0.447 -6.647 -10.742 1.00 97.38 114 LYS A CA 1
ATOM 847 C C . LYS A 1 114 ? 0.746 -7.536 -11.099 1.00 97.38 114 LYS A C 1
ATOM 849 O O . LYS A 1 114 ? 0.786 -8.081 -12.200 1.00 97.38 114 LYS A O 1
ATOM 854 N N . PHE A 1 115 ? 1.698 -7.686 -10.182 1.00 97.62 115 PHE A N 1
ATOM 855 C CA . PHE A 1 115 ? 2.885 -8.528 -10.355 1.00 97.62 115 PHE A CA 1
ATOM 856 C C . PHE A 1 115 ? 2.690 -9.976 -9.863 1.00 97.62 115 PHE A C 1
ATOM 858 O O . PHE A 1 115 ? 3.644 -10.754 -9.831 1.00 97.62 115 PHE A O 1
ATOM 865 N N . GLY A 1 116 ? 1.463 -10.369 -9.498 1.00 96.56 116 GLY A N 1
ATOM 866 C CA . GLY A 1 116 ? 1.120 -11.742 -9.116 1.00 96.56 116 GLY A CA 1
ATOM 867 C C . GLY A 1 116 ? 1.735 -12.210 -7.794 1.00 96.56 116 GLY A C 1
ATOM 868 O O . GLY A 1 116 ? 1.864 -13.412 -7.573 1.00 96.56 116 GLY A O 1
ATOM 869 N N . ARG A 1 117 ? 2.141 -11.275 -6.929 1.00 96.69 117 ARG A N 1
ATOM 870 C CA . ARG A 1 117 ? 2.670 -11.534 -5.581 1.00 96.69 117 ARG A CA 1
ATOM 871 C C . ARG A 1 117 ? 1.551 -11.709 -4.550 1.00 96.69 117 ARG A C 1
ATOM 873 O O . ARG A 1 117 ? 1.758 -12.356 -3.531 1.00 96.69 117 ARG A O 1
ATOM 880 N N . GLU A 1 118 ? 0.355 -11.195 -4.838 1.00 94.50 118 GLU A N 1
ATOM 881 C CA . GLU A 1 118 ? -0.798 -11.236 -3.936 1.00 94.50 118 GLU A CA 1
ATOM 882 C C . GLU A 1 118 ? -2.123 -11.493 -4.681 1.00 94.50 118 GLU A C 1
ATOM 884 O O . GLU A 1 118 ? -2.289 -11.164 -5.862 1.00 94.50 118 GLU A O 1
ATOM 889 N N . LYS A 1 119 ? -3.097 -12.083 -3.979 1.00 93.25 119 LYS A N 1
ATOM 890 C CA . LYS A 1 119 ? -4.492 -12.153 -4.440 1.00 93.25 119 LYS A CA 1
ATOM 891 C C . LYS A 1 119 ? -5.156 -10.782 -4.320 1.00 93.25 119 LYS A C 1
ATOM 893 O O . LYS A 1 119 ? -4.882 -10.061 -3.375 1.00 93.25 119 LYS A O 1
ATOM 898 N N . ALA A 1 120 ? -6.078 -10.468 -5.227 1.00 92.00 120 ALA A N 1
ATOM 899 C CA . ALA A 1 120 ? -6.847 -9.231 -5.139 1.00 92.00 120 ALA A CA 1
ATOM 900 C C . ALA A 1 120 ? -7.616 -9.150 -3.808 1.00 92.00 120 ALA A C 1
ATOM 902 O O . ALA A 1 120 ? -8.348 -10.080 -3.454 1.00 92.00 120 ALA A O 1
ATOM 903 N N . ASP A 1 121 ? -7.438 -8.046 -3.083 1.00 93.25 121 ASP A N 1
ATOM 904 C CA . ASP A 1 121 ? -8.290 -7.671 -1.958 1.00 93.25 121 ASP A CA 1
ATOM 905 C C . ASP A 1 121 ? -9.601 -7.049 -2.471 1.00 93.25 121 ASP A C 1
ATOM 907 O O . ASP A 1 121 ? -9.723 -6.680 -3.633 1.00 93.25 121 ASP A O 1
ATOM 911 N N . VAL A 1 122 ? -10.597 -6.890 -1.606 1.00 92.56 122 VAL A N 1
ATOM 912 C CA . VAL A 1 122 ? -11.962 -6.452 -1.954 1.00 92.56 122 VAL A CA 1
ATOM 913 C C . VAL A 1 122 ? -12.062 -5.040 -2.548 1.00 92.56 122 VAL A C 1
ATOM 915 O O . VAL A 1 122 ? -13.142 -4.629 -2.968 1.00 92.56 122 VAL A O 1
ATOM 918 N N . TYR A 1 123 ? -10.976 -4.266 -2.525 1.00 84.31 123 TYR A N 1
ATOM 919 C CA . TYR A 1 123 ? -10.900 -2.911 -3.081 1.00 84.31 123 TYR A CA 1
ATOM 920 C C . TYR A 1 123 ? -10.095 -2.823 -4.387 1.00 84.31 123 TYR A C 1
ATOM 922 O O . TYR A 1 123 ? -9.880 -1.705 -4.874 1.00 84.31 123 TYR A O 1
ATOM 930 N N . LEU A 1 124 ? -9.640 -3.969 -4.902 1.00 85.38 124 LEU A N 1
ATOM 931 C CA . LEU A 1 124 ? -8.951 -4.143 -6.181 1.00 85.38 124 LEU A CA 1
ATOM 932 C C . LEU A 1 124 ? -9.918 -4.726 -7.217 1.00 85.38 124 LEU A C 1
ATOM 934 O O . LEU A 1 124 ? -9.893 -4.226 -8.362 1.00 85.38 124 LEU A O 1
#

Organism: NCBI:txid604330